Protein AF-A0A256YYU4-F1 (afdb_monomer_lite)

Radius of gyration: 15.44 Å; chains: 1; bounding box: 39×23×37 Å

Foldseek 3Di:
DCVVCVPPDPDDDDDQDPDFLVVQLVQLVVVVVVCCVVVVDPPVRDDPLSSCCSGPCNPPPDSDDPDDDDPDPDPDCRRPSD

Structure (mmCIF, N/CA/C/O backbone):
data_AF-A0A256YYU4-F1
#
_entry.id   AF-A0A256YYU4-F1
#
loop_
_atom_site.group_PDB
_atom_site.id
_atom_site.type_symbol
_atom_site.label_atom_id
_atom_site.label_alt_id
_atom_site.label_comp_id
_atom_site.label_asym_id
_atom_site.label_entity_id
_atom_site.label_seq_id
_atom_site.pdbx_PDB_ins_code
_atom_site.Cartn_x
_atom_site.Cartn_y
_atom_site.Cartn_z
_atom_site.occupancy
_atom_site.B_iso_or_equiv
_atom_site.auth_seq_id
_atom_site.auth_comp_id
_atom_site.auth_asym_id
_atom_site.auth_atom_id
_atom_site.pdbx_PDB_model_num
ATOM 1 N N . MET A 1 1 ? -2.347 12.070 -18.354 1.00 81.56 1 MET A N 1
ATOM 2 C CA . MET A 1 1 ? -2.339 10.651 -18.753 1.00 81.56 1 MET A CA 1
ATOM 3 C C . MET A 1 1 ? -3.411 9.895 -18.005 1.00 81.56 1 MET A C 1
ATOM 5 O O . MET A 1 1 ? -4.267 9.386 -18.693 1.00 81.56 1 MET A O 1
ATOM 9 N N . GLU A 1 2 ? -3.449 9.939 -16.671 1.00 88.56 2 GLU A N 1
ATOM 10 C CA . GLU A 1 2 ? -4.472 9.253 -15.851 1.00 88.56 2 GLU A CA 1
ATOM 11 C C . GLU A 1 2 ? -5.909 9.437 -16.369 1.00 88.56 2 GLU A C 1
ATOM 13 O O . GLU A 1 2 ? -6.519 8.468 -16.790 1.00 88.56 2 GLU A O 1
ATOM 18 N N . LYS A 1 3 ? -6.400 10.680 -16.495 1.00 93.38 3 LYS A N 1
ATOM 19 C CA . LYS A 1 3 ? -7.742 10.960 -17.057 1.00 93.38 3 LYS A CA 1
ATOM 20 C C . LYS A 1 3 ? -7.972 10.436 -18.476 1.00 93.38 3 LYS A C 1
ATOM 22 O O . LYS A 1 3 ? -9.097 10.210 -18.880 1.00 93.38 3 LYS A O 1
ATOM 27 N N . ALA A 1 4 ? -6.915 10.335 -19.278 1.00 95.62 4 ALA A N 1
ATOM 28 C CA . ALA A 1 4 ? -7.041 9.861 -20.655 1.00 95.62 4 ALA A CA 1
ATOM 29 C C . ALA A 1 4 ? -7.130 8.328 -20.730 1.00 95.62 4 ALA A C 1
ATOM 31 O O . ALA A 1 4 ? -7.473 7.800 -21.782 1.00 95.62 4 ALA A O 1
ATOM 32 N N . THR A 1 5 ? -6.786 7.633 -19.643 1.00 93.88 5 THR A N 1
ATOM 33 C CA . THR A 1 5 ? -6.730 6.171 -19.549 1.00 93.88 5 THR A CA 1
ATOM 34 C C . THR A 1 5 ? -7.610 5.633 -18.416 1.00 93.88 5 THR A C 1
ATOM 36 O O . THR A 1 5 ? -7.453 4.478 -18.045 1.00 93.88 5 THR A O 1
ATOM 39 N N . GLU A 1 6 ? -8.486 6.458 -17.828 1.00 92.19 6 GLU A N 1
ATOM 40 C CA . GLU A 1 6 ? -9.260 6.107 -16.625 1.00 92.19 6 GLU A CA 1
ATOM 41 C C . GLU A 1 6 ? -10.310 5.018 -16.876 1.00 92.19 6 GLU A C 1
ATOM 43 O O . GLU A 1 6 ? -10.590 4.228 -15.981 1.00 92.19 6 GLU A O 1
ATOM 48 N N . ASP A 1 7 ? -10.823 4.935 -18.106 1.00 93.69 7 ASP A N 1
ATOM 49 C CA . ASP A 1 7 ? -11.829 3.949 -18.519 1.00 93.69 7 ASP A CA 1
ATOM 50 C C . ASP A 1 7 ? -11.217 2.631 -19.042 1.00 93.69 7 ASP A C 1
ATOM 52 O O . ASP A 1 7 ? -11.939 1.784 -19.565 1.00 93.69 7 ASP A O 1
ATOM 56 N N . TYR A 1 8 ? -9.891 2.455 -18.980 1.00 93.31 8 TYR A N 1
ATOM 57 C CA . TYR A 1 8 ? -9.231 1.225 -19.436 1.00 93.31 8 TYR A CA 1
ATOM 58 C C . TYR A 1 8 ? -9.198 0.181 -18.316 1.00 93.31 8 TYR A C 1
ATOM 60 O O . TYR A 1 8 ? -8.831 0.495 -17.186 1.00 93.31 8 TYR A O 1
ATOM 68 N N . ASP A 1 9 ? -9.517 -1.071 -18.642 1.00 91.94 9 ASP A N 1
ATOM 69 C CA . ASP A 1 9 ? -9.634 -2.169 -17.674 1.00 91.94 9 ASP A CA 1
ATOM 70 C C . ASP A 1 9 ? -8.831 -3.432 -18.034 1.00 91.94 9 ASP A C 1
ATOM 72 O O . ASP A 1 9 ? -8.578 -4.264 -17.163 1.00 91.94 9 ASP A O 1
ATOM 76 N N . ASP A 1 10 ? -8.356 -3.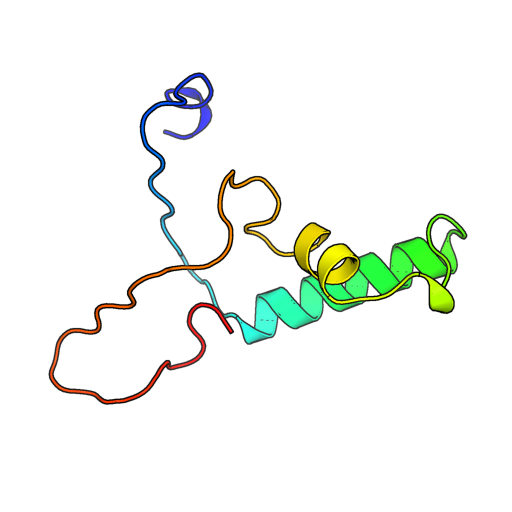558 -19.276 1.00 92.94 10 ASP A N 1
ATOM 77 C CA . ASP A 1 10 ? -7.565 -4.718 -19.708 1.00 92.94 10 ASP A CA 1
ATOM 78 C C . ASP A 1 10 ? -6.159 -4.771 -19.074 1.00 92.94 10 ASP A C 1
ATOM 80 O O . ASP A 1 10 ? -5.654 -5.848 -18.753 1.00 92.94 10 ASP A O 1
ATOM 84 N N . HIS A 1 11 ? -5.478 -3.624 -18.945 1.00 91.81 11 HIS A N 1
ATOM 85 C CA . HIS A 1 11 ? -4.090 -3.544 -18.469 1.00 91.81 11 HIS A CA 1
ATOM 86 C C . HIS A 1 11 ? -3.850 -2.282 -17.638 1.00 91.81 11 HIS A C 1
ATOM 88 O O . HIS A 1 11 ? -4.245 -1.185 -18.029 1.00 91.81 11 HIS A O 1
ATOM 94 N N . PHE A 1 12 ? -3.090 -2.426 -16.551 1.00 90.38 12 PHE A N 1
ATOM 95 C CA . PHE A 1 12 ? -2.761 -1.336 -15.632 1.00 90.38 12 PHE A CA 1
ATOM 96 C C . PHE A 1 12 ? -1.246 -1.132 -15.549 1.00 90.38 12 PHE A C 1
ATOM 98 O O . PHE A 1 12 ? -0.488 -2.085 -15.366 1.00 90.38 12 PHE A O 1
ATOM 105 N N . LEU A 1 13 ? -0.800 0.122 -15.657 1.00 91.19 13 LEU A N 1
ATOM 106 C CA . LEU A 1 13 ? 0.595 0.516 -15.466 1.00 91.19 13 LEU A CA 1
ATOM 107 C C . LEU A 1 13 ? 0.693 1.484 -14.289 1.00 91.19 13 LEU A C 1
ATOM 109 O O . LEU A 1 13 ? 0.189 2.601 -14.361 1.00 91.19 13 LEU A O 1
ATOM 113 N N . ASN A 1 14 ? 1.413 1.076 -13.248 1.00 88.56 14 ASN A N 1
ATOM 114 C CA . ASN A 1 14 ? 1.649 1.894 -12.064 1.00 88.56 14 ASN A CA 1
ATOM 115 C C . ASN A 1 14 ? 3.068 2.453 -12.095 1.00 88.56 14 ASN A C 1
ATOM 117 O O . ASN A 1 14 ? 4.042 1.701 -12.154 1.00 88.56 14 ASN A O 1
ATOM 121 N N . ILE A 1 15 ? 3.188 3.780 -12.061 1.00 90.69 15 ILE A N 1
ATOM 122 C CA . ILE A 1 15 ? 4.480 4.466 -12.059 1.00 90.69 15 ILE A CA 1
ATOM 123 C C . ILE A 1 15 ? 4.727 5.029 -10.659 1.00 90.69 15 ILE A C 1
ATOM 125 O O . ILE A 1 15 ? 4.147 6.035 -10.262 1.00 90.69 15 ILE A O 1
ATOM 129 N N . ALA A 1 16 ? 5.627 4.387 -9.919 1.00 88.00 16 ALA A N 1
ATOM 130 C CA . ALA A 1 16 ? 5.984 4.771 -8.559 1.00 88.00 16 ALA A CA 1
ATOM 131 C C . ALA A 1 16 ? 6.983 5.951 -8.550 1.00 88.00 16 ALA A C 1
ATOM 133 O O . ALA A 1 16 ? 8.199 5.761 -8.492 1.00 88.00 16 ALA A O 1
ATOM 134 N N . LEU A 1 17 ? 6.479 7.186 -8.635 1.00 86.88 17 LEU A N 1
ATOM 135 C CA . LEU A 1 17 ? 7.285 8.415 -8.563 1.00 86.88 17 LEU A CA 1
ATOM 136 C C . LEU A 1 17 ? 7.348 8.947 -7.131 1.00 86.88 17 LEU A C 1
ATOM 138 O O . LEU A 1 17 ? 6.319 9.096 -6.484 1.00 86.88 17 LEU A O 1
ATOM 142 N N . ALA A 1 18 ? 8.560 9.247 -6.644 1.00 86.31 18 ALA A N 1
ATOM 143 C CA . ALA A 1 18 ? 8.803 9.660 -5.253 1.00 86.31 18 ALA A CA 1
ATOM 144 C C . ALA A 1 18 ? 8.207 8.694 -4.203 1.00 86.31 18 ALA A C 1
ATOM 146 O O . ALA A 1 18 ? 7.918 9.081 -3.073 1.00 86.31 18 ALA A O 1
ATOM 147 N N . TYR A 1 19 ? 8.046 7.427 -4.584 1.00 87.50 19 TYR A N 1
ATOM 148 C CA . TYR A 1 19 ? 7.466 6.388 -3.751 1.00 87.50 19 TYR A CA 1
ATOM 149 C C . TYR A 1 19 ? 8.467 5.868 -2.715 1.00 87.50 19 TYR A C 1
ATOM 151 O O . TYR A 1 19 ? 9.651 5.671 -3.004 1.00 87.50 19 TYR A O 1
ATOM 159 N N . GLY A 1 20 ? 7.960 5.556 -1.526 1.00 87.75 20 GLY A N 1
ATOM 160 C CA . GLY A 1 20 ? 8.658 4.721 -0.561 1.00 87.75 20 GLY A CA 1
ATOM 161 C C . GLY A 1 20 ? 7.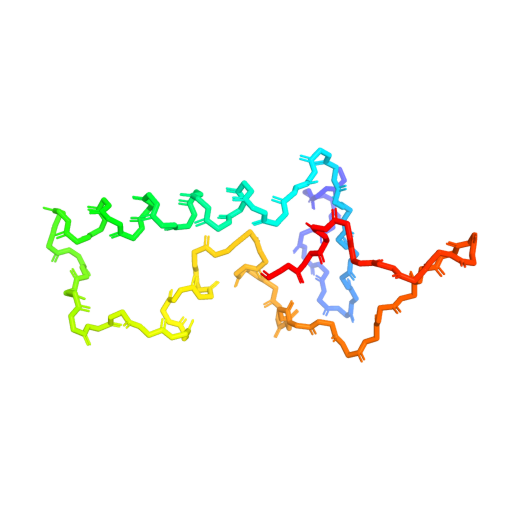658 3.994 0.325 1.00 87.75 20 GLY A C 1
ATOM 162 O O . GLY A 1 20 ? 6.853 4.645 0.984 1.00 87.75 20 GLY A O 1
ATOM 163 N N . GLY A 1 21 ? 7.752 2.667 0.409 1.00 88.44 21 GLY A N 1
ATOM 164 C CA . GLY A 1 21 ? 6.780 1.837 1.132 1.00 88.44 21 GLY A CA 1
ATOM 165 C C . GLY A 1 21 ? 6.662 2.196 2.614 1.00 88.44 21 GLY A C 1
ATOM 166 O O . GLY A 1 21 ? 5.586 2.173 3.189 1.00 88.44 21 GLY A O 1
ATOM 167 N N . ARG A 1 22 ? 7.744 2.678 3.241 1.00 92.50 22 ARG A N 1
ATOM 168 C CA . ARG A 1 22 ? 7.665 3.200 4.618 1.00 92.50 22 ARG A CA 1
ATOM 169 C C . ARG A 1 22 ? 6.819 4.468 4.742 1.00 92.50 22 ARG A C 1
ATOM 171 O O . ARG A 1 22 ? 6.204 4.661 5.782 1.00 92.50 22 ARG A O 1
ATOM 178 N N . ALA A 1 23 ? 6.835 5.345 3.739 1.00 92.56 23 ALA A N 1
ATOM 179 C CA . ALA A 1 23 ? 5.985 6.532 3.744 1.00 92.56 23 ALA A CA 1
ATOM 180 C C . ALA A 1 23 ? 4.518 6.132 3.549 1.00 92.56 23 ALA A C 1
ATOM 182 O O . ALA A 1 23 ? 3.670 6.584 4.310 1.00 92.56 23 ALA A O 1
ATOM 183 N N . GLU A 1 24 ? 4.259 5.201 2.628 1.00 94.25 24 GLU A N 1
ATOM 184 C CA . GLU A 1 24 ? 2.930 4.631 2.393 1.00 94.25 24 GLU A CA 1
ATOM 185 C C . GLU A 1 24 ? 2.335 4.001 3.662 1.00 94.25 24 GLU A C 1
ATOM 187 O O . GLU A 1 24 ? 1.239 4.373 4.069 1.00 94.25 24 GLU A O 1
ATOM 192 N N . ILE A 1 25 ? 3.086 3.141 4.361 1.00 94.56 25 ILE A N 1
ATOM 193 C CA . ILE A 1 25 ? 2.655 2.529 5.632 1.00 94.56 25 ILE A CA 1
ATOM 194 C C . ILE A 1 25 ? 2.288 3.596 6.674 1.00 94.56 25 ILE A C 1
ATOM 196 O O . ILE A 1 25 ? 1.312 3.453 7.410 1.00 94.56 25 ILE A O 1
ATOM 200 N N . ILE A 1 26 ? 3.078 4.670 6.766 1.00 96.56 26 ILE A N 1
ATOM 201 C CA . ILE A 1 26 ? 2.839 5.748 7.732 1.00 96.56 26 ILE A CA 1
ATOM 202 C C . ILE A 1 26 ? 1.575 6.536 7.381 1.00 96.56 26 ILE A C 1
ATOM 204 O O . ILE A 1 26 ? 0.825 6.904 8.288 1.00 96.56 26 ILE A O 1
ATOM 208 N N . ASP A 1 27 ? 1.327 6.792 6.101 1.00 96.31 27 ASP A N 1
ATOM 209 C CA . ASP A 1 27 ? 0.123 7.490 5.657 1.00 96.31 27 ASP A CA 1
ATOM 210 C C . ASP A 1 27 ? -1.126 6.622 5.853 1.00 96.31 27 ASP A C 1
ATOM 212 O O . ASP A 1 27 ? -2.101 7.100 6.436 1.00 96.31 27 ASP A O 1
ATOM 216 N N . ALA A 1 28 ? -1.058 5.330 5.519 1.00 96.56 28 ALA A N 1
ATOM 217 C CA . ALA A 1 28 ? -2.128 4.372 5.791 1.00 96.56 28 ALA A CA 1
ATOM 218 C C . ALA A 1 28 ? -2.463 4.307 7.292 1.00 96.56 28 ALA A C 1
ATOM 220 O O . ALA A 1 28 ? -3.621 4.427 7.693 1.00 96.56 28 ALA A O 1
ATOM 221 N N . ALA A 1 29 ? -1.443 4.214 8.152 1.00 97.50 29 ALA A N 1
ATOM 222 C CA . ALA A 1 29 ? -1.631 4.190 9.600 1.00 97.50 29 ALA A CA 1
ATOM 223 C C . ALA A 1 29 ? -2.266 5.485 10.144 1.00 97.50 29 ALA A C 1
ATOM 225 O O . ALA A 1 29 ? -3.090 5.430 11.062 1.00 97.50 29 ALA A O 1
ATOM 226 N N . ARG A 1 30 ? -1.912 6.655 9.591 1.00 98.00 30 ARG A N 1
ATOM 227 C CA . ARG A 1 30 ? -2.533 7.940 9.961 1.00 98.00 30 ARG A CA 1
ATOM 228 C C . ARG A 1 30 ? -4.007 7.983 9.576 1.00 98.00 30 ARG A C 1
ATOM 230 O O . ARG A 1 30 ? -4.818 8.394 10.405 1.00 98.00 30 ARG A O 1
ATOM 237 N N . GLU A 1 31 ? -4.352 7.540 8.371 1.00 97.94 31 GLU A N 1
ATOM 238 C CA . GLU A 1 31 ? -5.740 7.490 7.902 1.00 97.94 31 GLU A CA 1
ATOM 239 C C . GLU A 1 31 ? -6.590 6.521 8.731 1.00 97.94 31 GLU A C 1
ATOM 241 O O . GLU A 1 31 ? -7.689 6.875 9.166 1.00 97.94 31 GLU A O 1
ATOM 246 N N . ILE A 1 32 ? -6.068 5.337 9.057 1.00 97.94 32 ILE A N 1
ATOM 247 C CA . ILE A 1 32 ? -6.734 4.387 9.961 1.00 97.94 32 ILE A CA 1
ATOM 248 C C . ILE A 1 32 ? -6.979 5.032 11.328 1.00 97.94 32 ILE A C 1
ATOM 250 O O . ILE A 1 32 ? -8.097 4.996 11.842 1.00 97.94 32 ILE A O 1
ATOM 254 N N . ALA A 1 33 ? -5.963 5.680 11.907 1.00 98.12 33 ALA A N 1
ATOM 255 C CA . ALA A 1 33 ? -6.088 6.344 13.202 1.00 98.12 33 ALA A CA 1
ATOM 256 C C . ALA A 1 33 ? -7.132 7.477 13.189 1.00 98.12 33 ALA A C 1
ATOM 258 O O . ALA A 1 33 ? -7.869 7.647 14.165 1.00 98.12 33 ALA A O 1
ATOM 259 N N . LEU A 1 34 ? -7.230 8.234 12.090 1.00 98.25 34 LEU A N 1
ATOM 260 C CA . LEU A 1 34 ? -8.276 9.242 11.897 1.00 98.25 34 LEU A CA 1
ATOM 261 C C . LEU A 1 34 ? -9.667 8.601 11.828 1.00 98.25 34 LEU A C 1
ATOM 263 O O . LEU A 1 34 ? -10.569 9.044 12.538 1.00 98.25 34 LEU A O 1
ATOM 267 N N . ASN A 1 35 ? -9.834 7.523 11.058 1.00 97.88 35 ASN A N 1
ATOM 268 C CA . ASN A 1 35 ? -11.109 6.809 10.949 1.00 97.88 35 ASN A CA 1
ATOM 269 C C . ASN A 1 35 ? -11.557 6.204 12.288 1.00 97.88 35 ASN A C 1
ATOM 271 O O . ASN A 1 35 ? -12.742 6.274 12.624 1.00 97.88 35 ASN A O 1
ATOM 275 N N . VAL A 1 36 ? -10.621 5.692 13.092 1.00 98.25 36 VAL A N 1
ATOM 276 C CA . VAL A 1 36 ? -10.902 5.235 14.461 1.00 98.25 36 VAL A CA 1
ATOM 277 C C . VAL A 1 36 ? -11.353 6.388 15.350 1.00 98.25 36 VAL A C 1
ATOM 279 O O . VAL A 1 36 ? -12.381 6.297 16.021 1.00 98.25 36 VAL A O 1
ATOM 282 N N . LYS A 1 37 ? -10.627 7.511 15.326 1.00 98.12 37 LYS A N 1
ATOM 283 C CA . LYS A 1 37 ? -10.974 8.711 16.102 1.00 98.12 37 LYS A CA 1
ATOM 284 C C . LYS A 1 37 ? -12.361 9.259 15.741 1.00 98.12 37 LYS A C 1
ATOM 286 O O . LYS A 1 37 ? -13.052 9.791 16.607 1.00 98.12 37 LYS A O 1
ATOM 291 N N . GLU A 1 38 ? -12.769 9.129 14.483 1.00 98.00 38 GLU A N 1
ATOM 292 C CA . GLU A 1 38 ? -14.082 9.549 13.982 1.00 98.00 38 GLU A CA 1
ATOM 293 C C . GLU A 1 38 ? -15.193 8.505 14.198 1.00 98.00 38 GLU A C 1
ATOM 295 O O . GLU A 1 38 ? -16.331 8.740 13.796 1.00 98.00 38 GLU A O 1
ATOM 300 N N . ASN A 1 39 ? -14.900 7.380 14.861 1.00 97.12 39 ASN A N 1
ATOM 301 C CA . ASN A 1 39 ? -15.805 6.238 15.054 1.00 97.12 39 ASN A CA 1
ATOM 302 C C . ASN A 1 39 ? -16.318 5.613 13.739 1.00 97.12 39 ASN A C 1
ATOM 304 O O . ASN A 1 39 ? -17.384 4.998 13.721 1.00 97.12 39 ASN A O 1
ATOM 308 N N . LYS A 1 40 ? -15.571 5.763 12.638 1.00 97.56 40 LYS A N 1
ATOM 309 C CA . LY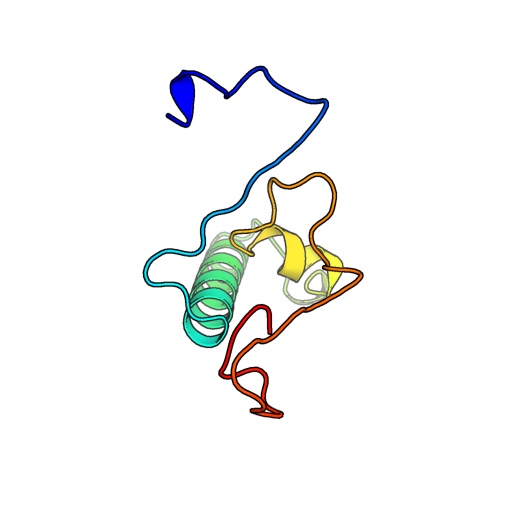S A 1 40 ? -15.862 5.130 11.338 1.00 97.56 40 LYS A CA 1
ATOM 310 C C . LYS A 1 40 ? -15.296 3.713 11.225 1.00 97.56 40 LYS A C 1
ATOM 312 O O . LYS A 1 40 ? -15.727 2.962 10.358 1.00 97.56 40 LYS A O 1
ATOM 317 N N . LEU A 1 41 ? -14.337 3.373 12.082 1.00 97.50 41 LEU A N 1
ATOM 318 C CA . LEU A 1 41 ? -13.665 2.080 12.150 1.00 97.50 41 LEU A CA 1
ATOM 319 C C . LEU A 1 41 ? -13.377 1.759 13.619 1.00 97.50 41 LEU A C 1
ATOM 321 O O . LEU A 1 41 ? -12.976 2.651 14.367 1.00 97.50 41 LEU A O 1
ATOM 325 N N . LYS A 1 42 ? -13.574 0.519 14.062 1.00 97.62 42 LYS A N 1
ATOM 326 C CA . LYS A 1 42 ? -13.161 0.096 15.405 1.00 97.62 42 LYS A CA 1
ATOM 327 C C . LYS A 1 42 ? -11.764 -0.505 15.365 1.00 97.62 42 LYS A C 1
ATOM 329 O O . LYS A 1 42 ? -11.355 -1.079 14.364 1.00 97.62 42 LYS A O 1
ATOM 334 N N . VAL A 1 43 ? -11.032 -0.400 16.471 1.00 97.31 43 VAL A N 1
ATOM 335 C CA . VAL A 1 43 ? -9.659 -0.926 16.556 1.00 97.31 43 VAL A CA 1
ATOM 336 C C . VAL A 1 43 ? -9.633 -2.440 16.346 1.00 97.31 43 VAL A C 1
ATOM 338 O O . VAL A 1 43 ? -8.716 -2.956 15.721 1.00 97.31 43 VAL A O 1
ATOM 341 N N . GLU A 1 44 ? -10.658 -3.146 16.822 1.00 97.44 44 GLU A N 1
ATOM 342 C CA . GLU A 1 44 ? -10.786 -4.600 16.696 1.00 97.44 44 GLU A CA 1
ATOM 343 C C . GLU A 1 44 ? -11.092 -5.055 15.262 1.00 97.44 44 GLU A C 1
ATOM 345 O O . GLU A 1 44 ? -10.972 -6.239 14.963 1.00 97.44 44 GLU A O 1
ATOM 350 N N . GLU A 1 45 ? -11.497 -4.128 14.391 1.00 96.38 45 GLU A N 1
ATOM 351 C CA . GLU A 1 45 ? -11.741 -4.375 12.967 1.00 96.38 45 GLU A CA 1
ATOM 352 C C . GLU A 1 45 ? -10.472 -4.160 12.125 1.00 96.38 45 GLU A C 1
ATOM 354 O O . GLU A 1 45 ? -10.506 -4.385 10.923 1.00 96.38 45 GLU A O 1
ATOM 359 N N . ILE A 1 46 ? -9.354 -3.722 12.723 1.00 97.38 46 ILE A N 1
ATOM 360 C CA . ILE A 1 46 ? -8.094 -3.513 12.003 1.00 97.38 46 ILE A CA 1
ATOM 361 C C . ILE A 1 46 ? -7.371 -4.852 11.832 1.00 97.38 46 ILE A C 1
ATOM 363 O O . ILE A 1 46 ? -6.812 -5.405 12.779 1.00 97.38 46 ILE A O 1
ATOM 367 N N . ASP A 1 47 ? -7.335 -5.320 10.594 1.00 96.31 47 ASP A N 1
ATOM 368 C CA . ASP A 1 47 ? -6.590 -6.481 10.119 1.00 96.31 47 ASP A CA 1
ATOM 369 C C . ASP A 1 47 ? -5.831 -6.154 8.817 1.00 96.31 47 ASP A C 1
ATOM 371 O O . ASP A 1 47 ? -5.790 -4.999 8.383 1.00 96.31 47 ASP A O 1
ATOM 375 N N . GLU A 1 48 ? -5.201 -7.162 8.205 1.00 92.81 48 GLU A N 1
ATOM 376 C CA . GLU A 1 48 ? -4.452 -7.017 6.945 1.00 92.81 48 GLU A CA 1
ATOM 377 C C . GLU A 1 48 ? -5.338 -6.454 5.822 1.00 92.81 48 GLU A C 1
ATOM 379 O O . GLU A 1 48 ? -4.991 -5.440 5.220 1.00 92.81 48 GLU A O 1
ATOM 384 N N . ALA A 1 49 ? -6.536 -7.015 5.630 1.00 92.12 49 ALA A N 1
ATOM 385 C CA . ALA A 1 49 ? -7.481 -6.570 4.604 1.00 92.12 49 ALA A CA 1
ATOM 386 C C . ALA A 1 49 ? -7.957 -5.126 4.829 1.00 92.12 49 ALA A C 1
ATOM 388 O O . ALA A 1 49 ? -8.176 -4.361 3.888 1.00 92.12 49 ALA A O 1
ATOM 389 N N . THR A 1 50 ? -8.131 -4.723 6.086 1.00 94.62 50 THR A N 1
ATOM 390 C CA . THR A 1 50 ? -8.464 -3.342 6.424 1.00 94.62 50 THR A CA 1
ATOM 391 C C . THR A 1 50 ? -7.292 -2.423 6.137 1.00 94.62 50 THR A C 1
ATOM 393 O O . THR A 1 50 ? -7.512 -1.359 5.568 1.00 94.62 50 THR A O 1
ATOM 396 N N . PHE A 1 51 ? -6.067 -2.822 6.481 1.00 94.94 51 PHE A N 1
ATOM 397 C CA . PHE A 1 51 ? -4.862 -2.032 6.239 1.00 94.94 51 PHE A CA 1
ATOM 398 C C . PHE A 1 51 ? -4.597 -1.817 4.742 1.00 94.94 51 PHE A C 1
ATOM 400 O O . PHE A 1 51 ? -4.357 -0.685 4.320 1.00 94.94 51 PHE A O 1
ATOM 407 N N . GLU A 1 52 ? -4.742 -2.870 3.936 1.00 92.25 52 GLU A N 1
ATOM 408 C CA . GLU A 1 52 ? -4.631 -2.861 2.469 1.00 92.25 52 GLU A CA 1
ATOM 409 C C . GLU A 1 52 ? -5.499 -1.782 1.806 1.00 92.25 52 GLU A C 1
ATOM 411 O O . GLU A 1 52 ? -5.077 -1.099 0.872 1.00 92.25 52 GLU A O 1
ATOM 416 N N . ARG A 1 53 ? -6.703 -1.537 2.337 1.00 93.50 53 ARG A N 1
ATOM 417 C CA . ARG A 1 53 ? -7.625 -0.511 1.816 1.00 93.50 53 ARG A CA 1
ATOM 418 C C . ARG A 1 53 ? -7.120 0.923 1.975 1.00 93.50 53 ARG A C 1
ATOM 420 O O . ARG A 1 53 ? -7.684 1.815 1.345 1.00 93.50 53 ARG A O 1
ATOM 427 N N . PHE A 1 54 ? -6.106 1.153 2.805 1.00 94.62 54 PHE A N 1
ATOM 428 C CA . PHE A 1 54 ? -5.500 2.469 3.019 1.00 94.62 54 PHE A CA 1
ATOM 429 C C . PHE A 1 54 ? -4.139 2.629 2.325 1.00 94.62 54 PHE A C 1
ATOM 431 O O . PHE A 1 54 ? -3.565 3.717 2.378 1.00 94.62 54 PHE A O 1
ATOM 438 N N . LEU A 1 55 ? -3.627 1.589 1.656 1.00 93.88 55 LEU A N 1
ATOM 439 C CA . LEU A 1 55 ? -2.429 1.684 0.820 1.00 93.88 55 LEU A CA 1
ATOM 440 C C . LEU A 1 55 ? -2.718 2.483 -0.458 1.00 93.88 55 LEU A C 1
ATOM 442 O O . LEU A 1 55 ? -3.864 2.591 -0.910 1.00 93.88 55 LEU A O 1
ATOM 446 N N . TYR A 1 56 ? -1.677 3.024 -1.092 1.00 91.38 56 TYR A N 1
ATOM 447 C CA . TYR A 1 56 ? -1.825 3.751 -2.355 1.00 91.38 56 TYR A CA 1
ATOM 448 C C . TYR A 1 56 ? -2.317 2.825 -3.468 1.00 91.38 56 TYR A C 1
ATOM 450 O O . TYR A 1 56 ? -3.045 3.268 -4.351 1.00 91.38 56 TYR A O 1
ATOM 458 N N . THR A 1 57 ? -1.982 1.536 -3.394 1.00 88.88 57 THR A N 1
ATOM 459 C CA . THR A 1 57 ? -2.428 0.489 -4.323 1.00 88.88 57 THR A CA 1
ATOM 460 C C . THR A 1 57 ? -3.873 0.038 -4.093 1.00 88.88 57 THR A C 1
ATOM 462 O O . THR A 1 57 ? -4.375 -0.756 -4.880 1.00 88.88 57 THR A O 1
ATOM 465 N N . SER A 1 58 ? -4.584 0.563 -3.087 1.00 90.12 58 SER A N 1
ATOM 466 C CA . SER A 1 58 ? -5.934 0.114 -2.692 1.00 90.12 58 SER A CA 1
ATOM 467 C C . SER A 1 58 ? -6.968 0.056 -3.828 1.00 90.12 58 SER A C 1
ATOM 469 O O . SER A 1 58 ? -7.860 -0.791 -3.828 1.00 90.12 58 SER A O 1
ATOM 471 N N . HIS A 1 59 ? -6.837 0.949 -4.808 1.00 85.62 59 HIS A N 1
ATOM 472 C CA . HIS A 1 59 ? -7.708 1.065 -5.977 1.00 85.62 59 HIS A CA 1
ATOM 473 C C . HIS A 1 59 ? -7.388 0.057 -7.094 1.00 85.62 59 HIS A C 1
ATOM 475 O O . HIS A 1 59 ? -8.129 -0.030 -8.072 1.00 85.62 59 HIS A O 1
ATOM 481 N N . MET A 1 60 ? -6.282 -0.680 -6.983 1.00 85.88 60 MET A N 1
ATOM 482 C CA . MET A 1 60 ? -5.853 -1.644 -7.988 1.00 85.88 60 MET A CA 1
ATOM 483 C C . MET A 1 60 ? -6.646 -2.953 -7.866 1.00 85.88 60 MET A C 1
ATOM 485 O O . MET A 1 60 ? -6.909 -3.411 -6.754 1.00 85.88 60 MET A O 1
ATOM 489 N N . PRO A 1 61 ? -6.960 -3.622 -8.991 1.00 82.50 61 PRO A N 1
ATOM 490 C CA . PRO A 1 61 ? -7.652 -4.914 -8.968 1.00 82.50 61 PRO A CA 1
ATOM 491 C C . PRO A 1 61 ? -6.806 -6.034 -8.343 1.00 82.50 61 PRO A C 1
ATOM 493 O O . PRO A 1 61 ? -7.350 -7.020 -7.851 1.00 82.50 61 PRO A O 1
ATOM 496 N N . LYS A 1 62 ? -5.476 -5.887 -8.362 1.00 81.00 62 LYS A N 1
ATOM 497 C CA . LYS A 1 62 ? -4.520 -6.757 -7.679 1.00 81.00 62 LYS A CA 1
ATOM 498 C C . LYS A 1 62 ? -3.422 -5.896 -7.068 1.00 81.00 62 LYS A C 1
ATOM 500 O O . LYS A 1 62 ? -2.744 -5.190 -7.807 1.00 81.00 62 LYS A O 1
ATOM 505 N N . GLN A 1 63 ? -3.278 -5.946 -5.749 1.00 78.94 63 GLN A N 1
ATOM 506 C CA . GLN A 1 63 ? -2.377 -5.067 -4.997 1.00 78.94 63 GLN A CA 1
ATOM 507 C C . GLN A 1 63 ? -0.968 -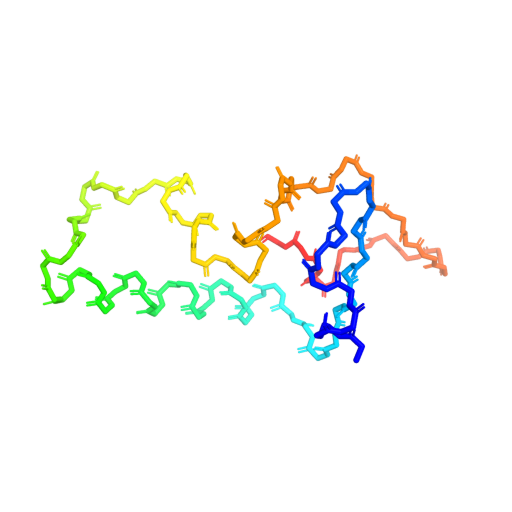5.653 -4.868 1.00 78.94 63 GLN A C 1
ATOM 509 O O . GLN A 1 63 ? 0.011 -4.909 -4.931 1.00 78.94 63 GLN A O 1
ATOM 514 N N . ASP A 1 64 ? -0.866 -6.982 -4.792 1.00 82.81 64 ASP A N 1
ATOM 515 C CA . ASP A 1 64 ? 0.410 -7.665 -4.601 1.00 82.81 64 ASP A CA 1
ATOM 516 C C . ASP A 1 64 ? 1.085 -8.064 -5.921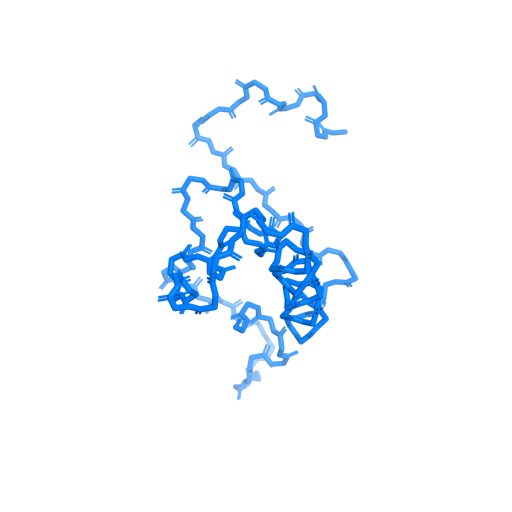 1.00 82.81 64 ASP A C 1
ATOM 518 O O . ASP A 1 64 ? 0.445 -8.660 -6.802 1.00 82.81 64 ASP A O 1
ATOM 522 N N . PRO A 1 65 ? 2.396 -7.805 -6.071 1.00 86.50 65 PRO A N 1
ATOM 523 C CA . PRO A 1 65 ? 3.156 -8.281 -7.216 1.00 86.50 65 PRO A CA 1
ATOM 524 C C . PRO A 1 65 ? 3.472 -9.780 -7.093 1.00 86.50 65 PRO A C 1
ATOM 526 O O . PRO A 1 65 ? 4.056 -10.224 -6.109 1.00 86.50 65 PRO A O 1
ATOM 529 N N . ASP A 1 66 ? 3.207 -10.559 -8.146 1.00 89.06 66 ASP A N 1
ATOM 530 C CA . ASP A 1 66 ? 3.683 -11.956 -8.217 1.00 89.06 66 ASP A CA 1
ATOM 531 C C . ASP A 1 66 ? 5.197 -12.046 -8.465 1.00 89.06 66 ASP A C 1
ATOM 533 O O . ASP A 1 66 ? 5.840 -13.046 -8.145 1.00 89.06 66 ASP A O 1
ATOM 537 N N . LEU A 1 67 ? 5.767 -11.018 -9.102 1.00 89.50 67 LEU A N 1
ATOM 538 C CA . LEU A 1 67 ? 7.155 -10.989 -9.540 1.00 89.50 67 LEU A CA 1
ATOM 539 C C . LEU A 1 67 ? 7.739 -9.585 -9.382 1.00 89.50 67 LEU A C 1
ATOM 541 O O . LEU A 1 67 ? 7.249 -8.623 -9.971 1.00 89.50 67 LEU A O 1
ATOM 545 N N . ILE A 1 68 ? 8.848 -9.493 -8.650 1.00 89.25 68 ILE A N 1
ATOM 546 C CA . ILE A 1 68 ? 9.652 -8.275 -8.539 1.00 89.25 68 ILE A CA 1
ATOM 547 C C . ILE A 1 68 ? 10.947 -8.484 -9.320 1.00 89.25 68 ILE A C 1
ATOM 549 O O . ILE A 1 68 ? 11.770 -9.331 -8.974 1.00 89.25 68 ILE A O 1
ATOM 553 N N . ILE A 1 69 ? 11.142 -7.690 -10.373 1.00 90.31 69 ILE A N 1
ATOM 554 C CA . ILE A 1 69 ? 12.381 -7.681 -11.155 1.00 90.31 69 ILE A CA 1
ATOM 555 C C . ILE A 1 69 ? 13.211 -6.470 -10.735 1.00 90.31 69 ILE A C 1
ATOM 557 O O . ILE A 1 69 ? 12.781 -5.328 -10.890 1.00 90.31 69 ILE A O 1
ATOM 561 N N . ARG A 1 70 ? 14.431 -6.718 -10.248 1.00 89.25 70 ARG A N 1
ATOM 562 C CA . ARG A 1 70 ? 15.413 -5.679 -9.919 1.00 89.25 70 ARG A CA 1
ATOM 563 C C . ARG A 1 70 ? 16.654 -5.834 -10.789 1.00 89.25 70 ARG A C 1
ATOM 565 O O . ARG A 1 70 ? 17.306 -6.872 -10.791 1.00 89.25 70 ARG A O 1
ATOM 572 N N . THR A 1 71 ? 16.981 -4.789 -11.537 1.00 91.75 71 THR A N 1
ATOM 573 C CA . THR A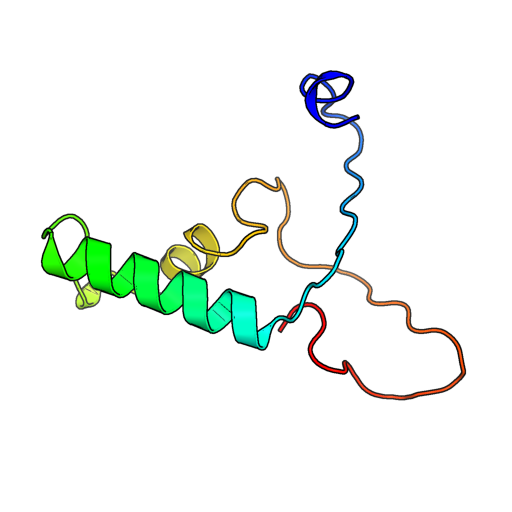 1 71 ? 18.171 -4.750 -12.392 1.00 91.75 71 THR A CA 1
ATOM 574 C C . THR A 1 71 ? 19.431 -4.387 -11.590 1.00 91.75 71 THR A C 1
ATOM 576 O O . THR A 1 71 ? 19.367 -4.076 -10.399 1.00 91.75 71 THR A O 1
ATOM 579 N N . SER A 1 72 ? 20.597 -4.435 -12.245 1.00 89.19 72 SER A N 1
ATOM 580 C CA . SER A 1 72 ? 21.904 -4.020 -11.696 1.00 89.19 72 SER A CA 1
ATOM 581 C C . SER A 1 72 ? 22.558 -4.953 -10.663 1.00 89.19 72 SER A C 1
ATOM 583 O O . SER A 1 72 ? 23.540 -4.558 -10.046 1.00 89.19 72 SER A O 1
ATOM 585 N N . GLY A 1 73 ? 22.075 -6.191 -10.502 1.00 85.75 73 GLY A N 1
ATOM 586 C CA . GLY A 1 73 ? 22.746 -7.231 -9.697 1.00 85.75 73 GLY A CA 1
ATOM 587 C C . GLY A 1 73 ? 22.664 -7.047 -8.176 1.00 85.75 73 GLY A C 1
ATOM 588 O O . GLY A 1 73 ? 23.359 -7.732 -7.436 1.00 85.75 73 GLY A O 1
ATOM 589 N N . GLU A 1 74 ? 21.829 -6.122 -7.705 1.00 84.81 74 GLU A N 1
ATOM 590 C CA . GLU A 1 74 ? 21.651 -5.823 -6.283 1.00 84.81 74 GLU A CA 1
ATOM 591 C C . GLU A 1 74 ? 20.521 -6.667 -5.674 1.00 84.81 74 GLU A C 1
ATOM 593 O O . GLU A 1 74 ? 19.378 -6.577 -6.120 1.00 84.81 74 GLU A O 1
ATOM 598 N N . GLU A 1 75 ? 20.798 -7.396 -4.591 1.00 82.50 75 GLU A N 1
ATOM 599 C CA . GLU A 1 75 ? 19.810 -8.212 -3.867 1.00 82.50 75 GLU A CA 1
ATOM 600 C C . GLU A 1 75 ? 19.262 -7.475 -2.634 1.00 82.50 75 GLU A C 1
ATOM 602 O O . GLU A 1 75 ? 19.636 -7.727 -1.490 1.00 82.50 75 GLU A O 1
ATOM 607 N N . ARG A 1 76 ? 18.377 -6.499 -2.858 1.00 85.38 76 ARG A N 1
ATOM 608 C CA . ARG A 1 76 ? 17.603 -5.838 -1.789 1.00 85.38 76 ARG A CA 1
ATOM 609 C C . ARG A 1 76 ? 16.286 -5.288 -2.331 1.00 85.38 76 ARG A C 1
ATOM 611 O O . ARG A 1 76 ? 16.191 -4.998 -3.517 1.00 85.38 76 ARG A O 1
ATOM 618 N N . LEU A 1 77 ? 15.291 -5.059 -1.473 1.00 78.50 77 LEU A N 1
ATOM 619 C CA . LEU A 1 77 ? 14.024 -4.414 -1.872 1.00 78.50 77 LEU A CA 1
ATOM 620 C C . LEU A 1 77 ? 14.094 -2.879 -1.838 1.00 78.50 77 LEU A C 1
ATOM 622 O O . LEU A 1 77 ? 13.368 -2.204 -2.554 1.00 78.50 77 LEU A O 1
ATOM 626 N N . SER A 1 78 ? 15.001 -2.302 -1.039 1.00 79.19 78 SER A N 1
ATOM 627 C CA . SER A 1 78 ? 15.170 -0.840 -0.896 1.00 79.19 78 SER A CA 1
ATOM 628 C C . SER A 1 78 ? 13.887 -0.064 -0.544 1.00 79.19 78 SER A C 1
ATOM 630 O O . SER A 1 78 ? 13.826 1.137 -0.786 1.00 79.19 78 SER A O 1
ATOM 632 N N . GLY A 1 79 ? 12.899 -0.717 0.075 1.00 73.81 79 GLY A N 1
ATOM 633 C CA . GLY A 1 79 ? 11.640 -0.086 0.476 1.00 73.81 79 GLY A CA 1
ATOM 634 C C . GLY A 1 79 ? 10.600 0.040 -0.637 1.00 73.81 79 GLY A C 1
ATOM 635 O O . GLY A 1 79 ? 9.719 0.887 -0.526 1.00 73.81 79 GLY A O 1
ATOM 636 N N . PHE A 1 80 ? 10.720 -0.752 -1.702 1.00 80.38 80 PHE A N 1
ATOM 637 C CA . PHE A 1 80 ? 9.718 -0.861 -2.758 1.00 80.38 80 PHE A CA 1
ATOM 638 C C . PHE A 1 80 ? 8.678 -1.937 -2.404 1.00 80.38 80 PHE A C 1
ATOM 640 O O . PHE A 1 80 ? 9.100 -3.067 -2.172 1.00 80.38 80 PHE A O 1
ATOM 647 N N . LEU A 1 81 ? 7.383 -1.578 -2.377 1.00 74.31 81 LEU A N 1
ATOM 648 C CA . LEU A 1 81 ? 6.235 -2.461 -2.096 1.00 74.31 81 LEU A CA 1
ATOM 649 C C . LEU A 1 81 ? 6.450 -3.326 -0.838 1.00 74.31 81 LEU A C 1
ATOM 651 O O . LEU A 1 81 ? 6.666 -4.532 -0.938 1.00 74.31 81 LEU A O 1
ATOM 655 N N . LEU A 1 82 ? 6.505 -2.656 0.321 1.00 68.75 82 LEU A N 1
ATOM 656 C CA . LEU A 1 82 ? 6.740 -3.256 1.644 1.00 68.75 82 LEU A CA 1
ATOM 657 C C . LEU A 1 82 ? 5.442 -3.634 2.350 1.00 68.75 82 LEU A C 1
ATOM 659 O O . LEU A 1 82 ? 4.501 -2.819 2.262 1.00 68.75 82 LEU A O 1
#

pLDDT: mean 90.69, std 6.41, range [68.75, 98.25]

Secondary structure (DSSP, 8-state):
-GGGSTT--S------SS--HHHHHHHHHHHHHHHHHTTSS-GGG-SHHHHHTTSGGGGSS--S-S-----TT----TTS--

Sequence (82 aa):
MEKATEDYDDHFLNIALAYGGRAEIIDAAREIALNVKENKLKVEEIDEATFERFLYTSHMPKQDPDLIIRTSGEERLSGFLL